Protein AF-Q3KDX9-F1 (afdb_monomer_lite)

Sequence (53 aa):
MGLELRLEWYDTATLQFQGEESSRNLGDNESVLNALGIPVEGNINNGSFNVVE

Secondary structure (DSSP, 8-state):
-----EEEEE-TTT--EEEEEEPPP-TT--HHHHHTT--STTTTTS-------

InterPro domains:
  IPR003063 Cloacin immunity protein family [PF03513] (2-52)
  IPR003063 Cloacin immunity protein family [PR01296] (2-18)
  IPR003063 Cloacin immunity protein family [PR01296] (19-39)
  IPR003063 Cloacin immunity protein family [PR01296] (41-53)
  IPR036528 Cloacin immunity protein superfamily [G3DSA:3.10.50.20] (2-53)
  IPR036528 Cloacin immunity protein superfamily [SSF54552] (2-52)

Organism: Pseudomonas fluorescens (strain Pf0-1) (NCBI:txid205922)

Foldseek 3Di:
DADKDKDWDADPVPRHTDDIDIDPGPHDPCVVCVVVVHDPPCPVVNDDDDDDD

Structure (mmCIF, N/CA/C/O backbone):
data_AF-Q3KDX9-F1
#
_entry.id   AF-Q3KDX9-F1
#
loop_
_atom_site.group_PDB
_atom_site.id
_atom_site.type_symbol
_atom_site.label_atom_id
_atom_site.label_alt_id
_atom_site.label_comp_id
_atom_site.label_asym_id
_atom_site.label_entity_id
_atom_site.label_seq_id
_atom_site.pdbx_PDB_ins_code
_atom_site.Cartn_x
_atom_site.Cartn_y
_atom_site.Cartn_z
_atom_site.occupancy
_atom_site.B_iso_or_equiv
_atom_site.auth_seq_id
_atom_site.auth_comp_id
_atom_site.auth_asym_id
_atom_site.auth_atom_id
_atom_site.pdbx_PDB_model_num
ATOM 1 N N . MET A 1 1 ? 12.237 13.769 -8.409 1.00 80.69 1 MET A N 1
ATOM 2 C CA . MET A 1 1 ? 11.002 13.089 -7.956 1.00 80.69 1 MET A CA 1
ATOM 3 C C . MET A 1 1 ? 11.201 11.607 -8.244 1.00 80.69 1 MET A C 1
ATOM 5 O O . MET A 1 1 ? 11.859 11.333 -9.235 1.00 80.69 1 MET A O 1
ATOM 9 N N . GLY A 1 2 ? 10.757 10.693 -7.378 1.00 94.19 2 GLY A N 1
ATOM 10 C CA . GLY A 1 2 ? 11.024 9.248 -7.495 1.00 94.19 2 GLY A CA 1
ATOM 11 C C . GLY A 1 2 ? 9.957 8.425 -6.772 1.00 94.19 2 GLY A C 1
ATOM 12 O O . GLY A 1 2 ? 9.090 9.015 -6.127 1.00 94.19 2 GLY A O 1
ATOM 13 N N . LEU A 1 3 ? 10.012 7.099 -6.893 1.00 96.31 3 LEU A N 1
ATOM 14 C CA . LEU A 1 3 ? 9.039 6.169 -6.322 1.00 96.31 3 LEU A CA 1
ATOM 15 C C . LEU A 1 3 ? 9.145 6.102 -4.793 1.00 96.31 3 LEU A C 1
ATOM 17 O O . LEU A 1 3 ? 10.233 5.958 -4.239 1.00 96.31 3 LEU A O 1
ATOM 21 N N . GLU A 1 4 ? 8.006 6.145 -4.115 1.00 97.50 4 GLU A N 1
ATOM 22 C CA . GLU A 1 4 ? 7.878 5.969 -2.669 1.00 97.50 4 GLU A CA 1
ATOM 23 C C . GLU A 1 4 ? 6.617 5.147 -2.393 1.00 97.50 4 GLU A C 1
ATOM 25 O O . GLU A 1 4 ? 5.587 5.354 -3.037 1.00 97.50 4 GLU A O 1
ATOM 30 N N . LEU A 1 5 ? 6.705 4.179 -1.479 1.00 97.44 5 LEU A N 1
ATOM 31 C CA . LEU A 1 5 ? 5.564 3.362 -1.079 1.00 97.44 5 LEU A CA 1
ATOM 32 C C . LEU A 1 5 ? 4.925 3.987 0.153 1.00 97.44 5 LEU A C 1
ATOM 34 O O . LEU A 1 5 ? 5.598 4.132 1.173 1.00 97.44 5 LEU A O 1
ATOM 38 N N . ARG A 1 6 ? 3.635 4.314 0.064 1.00 98.00 6 ARG A N 1
ATOM 39 C CA . ARG A 1 6 ? 2.835 4.737 1.213 1.00 98.00 6 ARG A CA 1
ATOM 40 C C . ARG A 1 6 ? 2.032 3.551 1.725 1.00 98.00 6 ARG A C 1
ATOM 42 O O . ARG A 1 6 ? 1.230 2.986 0.983 1.00 98.00 6 ARG A O 1
ATOM 49 N N . LEU A 1 7 ? 2.263 3.184 2.979 1.00 98.19 7 LEU A N 1
ATOM 50 C CA . LEU A 1 7 ? 1.486 2.178 3.686 1.00 98.19 7 LEU A CA 1
ATOM 51 C C . LEU A 1 7 ? 0.559 2.888 4.669 1.00 98.19 7 LEU A C 1
ATOM 53 O O . LEU A 1 7 ? 1.024 3.662 5.496 1.00 98.19 7 LEU A O 1
ATOM 57 N N . GLU A 1 8 ? -0.732 2.596 4.589 1.00 98.25 8 GLU A N 1
ATOM 58 C CA . GLU A 1 8 ? -1.750 3.044 5.539 1.00 98.25 8 GLU A CA 1
ATOM 59 C C . GLU A 1 8 ? -2.407 1.803 6.146 1.00 98.25 8 GLU A C 1
ATOM 61 O O . GLU A 1 8 ? -2.672 0.832 5.431 1.00 98.25 8 GLU A O 1
ATOM 66 N N . TRP A 1 9 ? -2.688 1.817 7.448 1.00 98.31 9 TRP A N 1
ATOM 67 C CA . TRP A 1 9 ? -3.384 0.713 8.108 1.00 98.31 9 TRP A CA 1
ATOM 68 C C . TRP A 1 9 ? -4.478 1.201 9.054 1.00 98.31 9 TRP A C 1
ATOM 70 O O . TRP A 1 9 ? -4.448 2.307 9.600 1.00 98.31 9 TRP A O 1
ATOM 80 N N . TYR A 1 10 ? -5.474 0.337 9.220 1.00 98.19 10 TYR A N 1
ATOM 81 C CA . TYR A 1 10 ? -6.741 0.633 9.870 1.00 98.19 10 TYR A CA 1
ATOM 82 C C . TYR A 1 10 ? -7.075 -0.485 10.857 1.00 98.19 10 TYR A C 1
ATOM 84 O O . TYR A 1 10 ? -6.725 -1.647 10.644 1.00 98.19 10 TYR A O 1
ATOM 92 N N . ASP A 1 11 ? -7.768 -0.139 11.936 1.00 98.25 11 ASP A N 1
ATOM 93 C CA . ASP A 1 11 ? -8.310 -1.121 12.863 1.00 98.25 11 ASP A CA 1
ATOM 94 C C . ASP A 1 11 ? -9.425 -1.904 12.162 1.00 98.25 11 ASP A C 1
ATOM 96 O O . ASP A 1 11 ? -10.343 -1.326 11.582 1.00 98.25 11 ASP A O 1
ATOM 100 N N . THR A 1 12 ? -9.347 -3.232 12.188 1.00 95.56 12 THR A N 1
ATOM 101 C CA . THR A 1 12 ? -10.241 -4.087 11.391 1.00 95.56 12 THR A CA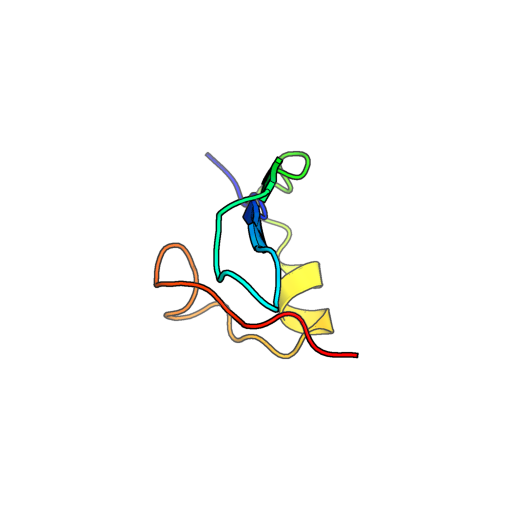 1
ATOM 102 C C . THR A 1 12 ? -11.660 -4.168 11.951 1.00 95.56 12 THR A C 1
ATOM 104 O O . THR A 1 12 ? -12.582 -4.504 11.209 1.00 95.56 12 THR A O 1
ATOM 107 N N . ALA A 1 13 ? -11.864 -3.840 13.230 1.00 98.06 13 ALA A N 1
ATOM 108 C CA . ALA A 1 13 ? -13.178 -3.871 13.868 1.00 98.06 13 ALA A CA 1
ATOM 109 C C . ALA A 1 13 ? -13.941 -2.549 13.700 1.00 98.06 13 ALA A C 1
ATOM 111 O O . ALA A 1 13 ? -15.160 -2.545 13.531 1.00 98.06 13 ALA A O 1
ATOM 112 N N . THR A 1 14 ? -13.230 -1.425 13.761 1.00 97.88 14 THR A N 1
ATOM 113 C CA . THR A 1 14 ? -13.796 -0.068 13.770 1.00 97.88 14 THR A CA 1
ATOM 114 C C . THR A 1 14 ? -13.584 0.684 12.459 1.00 97.88 14 THR A C 1
ATOM 116 O O . THR A 1 14 ? -14.200 1.731 12.259 1.00 97.88 14 THR A O 1
ATOM 119 N N . LEU A 1 15 ? -12.724 0.165 11.575 1.00 97.12 15 LEU A N 1
ATOM 120 C CA . LEU A 1 15 ? -12.270 0.799 10.331 1.00 97.12 15 LEU A CA 1
ATOM 121 C C . LEU A 1 15 ? -11.601 2.164 10.548 1.00 97.12 15 LEU A C 1
ATOM 123 O O . LEU A 1 15 ? -11.501 2.973 9.627 1.00 97.12 15 LEU A O 1
ATOM 127 N N . GLN A 1 16 ? -11.138 2.438 11.768 1.00 98.44 16 GLN A N 1
ATOM 128 C CA . GLN A 1 16 ? -10.466 3.690 12.093 1.00 98.44 16 GLN A CA 1
ATOM 129 C C . GLN A 1 16 ? -9.004 3.644 11.666 1.00 98.44 16 GLN A C 1
ATOM 131 O O . GLN A 1 16 ? -8.303 2.671 11.945 1.00 98.44 16 GLN A O 1
ATOM 136 N N . PHE A 1 17 ? -8.544 4.726 11.041 1.00 98.06 17 PHE A N 1
ATOM 137 C CA . PHE A 1 17 ? -7.141 4.934 10.691 1.00 98.06 17 PHE A CA 1
ATOM 138 C C . PHE A 1 17 ? -6.243 4.810 11.927 1.00 98.06 17 PHE A C 1
ATOM 140 O O . PHE A 1 17 ? -6.522 5.426 12.957 1.00 98.06 17 PHE A O 1
ATOM 147 N N . GLN A 1 18 ? -5.180 4.016 11.818 1.00 98.50 18 GLN A N 1
ATOM 148 C CA . GLN A 1 18 ? -4.227 3.774 12.906 1.00 98.50 18 GLN A CA 1
ATOM 149 C C . GLN A 1 18 ? -2.864 4.404 12.634 1.00 98.50 18 GLN A C 1
ATOM 151 O O . GLN A 1 18 ? -2.169 4.784 13.575 1.00 98.50 18 GLN A O 1
ATOM 156 N N . GLY A 1 19 ? -2.477 4.525 11.367 1.00 98.50 19 GLY A N 1
ATOM 157 C CA . GLY A 1 19 ? -1.206 5.126 11.012 1.00 98.50 19 GLY A CA 1
ATOM 158 C C . GLY A 1 19 ? -0.888 5.033 9.532 1.00 98.50 19 GLY A C 1
ATOM 159 O O . GLY A 1 19 ? -1.532 4.312 8.766 1.00 98.50 19 GLY A O 1
ATOM 160 N N . GLU A 1 20 ? 0.134 5.796 9.169 1.00 98.38 20 GLU A N 1
ATOM 161 C CA . GLU A 1 20 ? 0.760 5.770 7.862 1.00 98.38 20 GLU A CA 1
ATOM 162 C C . GLU A 1 20 ? 2.280 5.800 8.013 1.00 98.38 20 GLU A C 1
ATOM 164 O O . GLU A 1 20 ? 2.819 6.389 8.954 1.00 98.38 20 GLU A O 1
ATOM 169 N N . GLU A 1 21 ? 2.973 5.181 7.067 1.00 98.62 21 GLU A N 1
ATOM 170 C CA . GLU A 1 21 ? 4.418 5.290 6.921 1.00 98.62 21 GLU A CA 1
ATOM 171 C C . GLU A 1 21 ? 4.765 5.338 5.436 1.00 98.62 21 GLU A C 1
ATOM 173 O O . GLU A 1 21 ? 4.125 4.687 4.605 1.00 98.62 21 GLU A O 1
ATOM 178 N N . SER A 1 22 ? 5.785 6.126 5.100 1.00 98.06 22 SER A N 1
ATOM 179 C CA . SER A 1 22 ? 6.336 6.161 3.749 1.00 98.06 22 SER A CA 1
ATOM 180 C C . SER A 1 22 ? 7.728 5.543 3.732 1.00 98.06 22 SER A C 1
ATOM 182 O O . SER A 1 22 ? 8.538 5.762 4.636 1.00 98.06 22 SER A O 1
ATOM 184 N N . SER A 1 23 ? 8.006 4.732 2.712 1.00 97.75 23 SER A N 1
ATOM 185 C CA . SER A 1 23 ? 9.330 4.144 2.530 1.00 97.75 23 SER A CA 1
ATOM 186 C C . SER A 1 23 ? 10.378 5.220 2.236 1.00 97.75 23 SER A C 1
ATOM 188 O O . SER A 1 23 ? 10.071 6.353 1.892 1.00 97.75 23 SER A O 1
ATOM 190 N N . ARG A 1 24 ? 11.661 4.852 2.223 1.00 97.19 24 ARG A N 1
ATOM 191 C CA . ARG A 1 24 ? 12.654 5.696 1.536 1.00 97.19 24 ARG A CA 1
ATOM 192 C C . ARG A 1 24 ? 12.278 5.889 0.059 1.00 97.19 24 ARG A C 1
ATOM 194 O O . ARG A 1 24 ? 11.659 5.009 -0.542 1.00 97.19 24 ARG A O 1
ATOM 201 N N . ASN A 1 25 ? 12.756 6.978 -0.538 1.00 97.31 25 ASN A N 1
ATOM 202 C CA . ASN A 1 25 ? 12.667 7.197 -1.978 1.00 97.31 25 ASN A CA 1
ATOM 203 C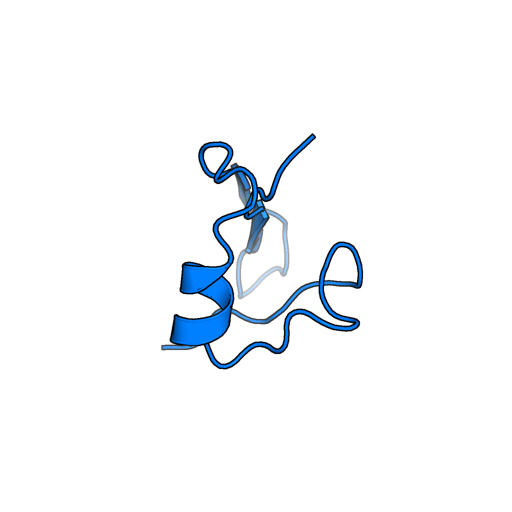 C . ASN A 1 25 ? 13.513 6.152 -2.733 1.00 97.31 25 ASN A C 1
ATOM 205 O O . ASN A 1 25 ? 14.705 5.989 -2.462 1.00 97.31 25 ASN A O 1
ATOM 209 N N . LEU A 1 26 ? 12.887 5.438 -3.664 1.00 97.12 26 LEU A N 1
ATOM 210 C CA . LEU A 1 26 ? 13.477 4.376 -4.478 1.00 97.12 26 LEU A CA 1
ATOM 211 C C . LEU A 1 26 ? 13.979 4.879 -5.844 1.00 97.12 26 LEU A C 1
ATOM 213 O O . LEU A 1 26 ? 14.553 4.102 -6.604 1.00 97.12 26 LEU A O 1
ATOM 217 N N . GLY A 1 27 ? 13.802 6.163 -6.165 1.00 96.81 27 GLY A N 1
ATOM 218 C CA . GLY A 1 27 ? 14.129 6.716 -7.479 1.00 96.81 27 GLY A CA 1
ATOM 219 C C . GLY A 1 27 ? 13.285 6.053 -8.564 1.00 96.81 27 GLY A C 1
ATOM 220 O O . GLY A 1 27 ? 12.076 5.919 -8.402 1.00 96.81 27 GLY A O 1
ATOM 221 N N . ASP A 1 28 ? 13.932 5.586 -9.625 1.00 95.38 28 ASP A N 1
ATOM 222 C CA . ASP A 1 28 ? 13.280 4.874 -10.732 1.00 95.38 28 ASP A CA 1
ATOM 223 C C . ASP A 1 28 ? 13.278 3.341 -10.516 1.00 95.38 28 ASP A C 1
ATOM 225 O O . ASP A 1 28 ? 13.058 2.562 -11.441 1.00 95.38 28 ASP A O 1
ATOM 229 N N . ASN A 1 29 ? 13.588 2.868 -9.298 1.00 96.06 29 ASN A N 1
ATOM 230 C CA . ASN A 1 29 ? 13.648 1.439 -8.997 1.00 96.06 29 ASN A CA 1
ATOM 231 C C . ASN A 1 29 ? 12.256 0.851 -8.720 1.00 96.06 29 ASN A C 1
ATOM 233 O O . ASN A 1 29 ? 11.786 0.813 -7.584 1.00 96.06 29 ASN A O 1
ATOM 237 N N . GLU A 1 30 ? 11.658 0.290 -9.764 1.00 94.69 30 GLU A N 1
ATOM 238 C CA . GLU A 1 30 ? 10.330 -0.335 -9.749 1.00 94.69 30 GLU A CA 1
ATOM 239 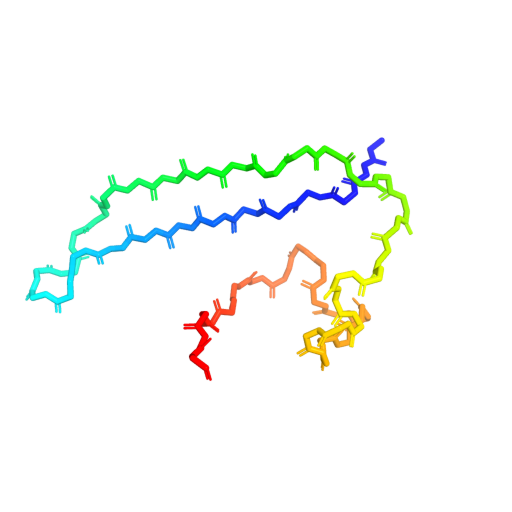C C . GLU A 1 30 ? 10.349 -1.828 -9.358 1.00 94.69 30 GLU A C 1
ATOM 241 O O . GLU A 1 30 ? 9.322 -2.502 -9.412 1.00 94.69 30 GLU A O 1
ATOM 246 N N . SER A 1 31 ? 11.499 -2.382 -8.941 1.00 96.31 31 SER A N 1
ATOM 247 C CA . SER A 1 31 ? 11.629 -3.818 -8.614 1.00 96.31 31 SER A CA 1
ATOM 248 C C . SER A 1 31 ? 10.620 -4.317 -7.578 1.00 96.31 31 SER A C 1
ATOM 250 O O . SER A 1 31 ? 10.197 -5.469 -7.654 1.00 96.31 31 SER A O 1
ATOM 252 N N . VAL A 1 32 ? 10.193 -3.457 -6.651 1.00 96.12 32 VAL A N 1
ATOM 253 C CA . VAL A 1 32 ? 9.188 -3.808 -5.642 1.00 96.12 32 VAL A CA 1
ATOM 254 C C . VAL A 1 32 ? 7.807 -4.062 -6.251 1.00 96.12 32 VAL A C 1
ATOM 256 O O . VAL A 1 32 ? 7.139 -5.009 -5.851 1.00 96.12 32 VAL A O 1
ATOM 259 N N . LEU A 1 33 ? 7.405 -3.294 -7.269 1.00 95.62 33 LEU A N 1
ATOM 260 C CA . LEU A 1 33 ? 6.140 -3.501 -7.983 1.00 95.62 33 LEU A CA 1
ATOM 261 C C . LEU A 1 33 ? 6.178 -4.826 -8.749 1.00 95.62 33 LEU A C 1
ATOM 263 O O . LEU A 1 33 ? 5.250 -5.623 -8.651 1.00 95.62 33 LEU A O 1
ATOM 267 N N . ASN A 1 34 ? 7.302 -5.113 -9.413 1.00 94.06 34 ASN A N 1
ATOM 268 C CA . ASN A 1 34 ? 7.509 -6.376 -10.124 1.00 94.06 34 ASN A CA 1
ATOM 269 C C . ASN A 1 34 ? 7.465 -7.589 -9.183 1.00 94.06 34 ASN A C 1
ATOM 271 O O . ASN A 1 34 ? 6.850 -8.599 -9.517 1.00 94.06 34 ASN A O 1
ATOM 275 N N . ALA A 1 35 ? 8.081 -7.489 -8.000 1.00 95.75 35 ALA A N 1
ATOM 276 C CA . ALA A 1 35 ? 8.056 -8.551 -6.995 1.00 95.75 35 ALA A CA 1
ATOM 277 C C . ALA A 1 35 ? 6.638 -8.829 -6.464 1.00 95.75 35 ALA A C 1
ATOM 279 O O . ALA A 1 35 ? 6.325 -9.969 -6.130 1.00 95.75 35 ALA A O 1
ATOM 280 N N . LEU A 1 36 ? 5.785 -7.802 -6.426 1.00 95.06 36 LEU A N 1
ATOM 281 C CA . LEU A 1 36 ? 4.376 -7.896 -6.034 1.00 95.06 36 LEU A CA 1
ATOM 282 C C . LEU A 1 36 ? 3.439 -8.217 -7.212 1.00 95.06 36 LEU A C 1
ATOM 284 O O . LEU A 1 36 ? 2.231 -8.333 -7.019 1.00 95.06 36 LEU A O 1
ATOM 288 N N . GLY A 1 37 ? 3.968 -8.347 -8.433 1.00 95.88 37 GLY A N 1
ATOM 289 C CA . GLY A 1 37 ? 3.169 -8.583 -9.636 1.00 95.88 37 GLY A CA 1
ATOM 290 C C . GLY A 1 37 ? 2.269 -7.408 -10.037 1.00 95.88 37 GLY A C 1
ATOM 291 O O . GLY A 1 37 ? 1.284 -7.614 -10.743 1.00 95.88 37 GLY A O 1
ATOM 292 N N . ILE A 1 38 ? 2.586 -6.186 -9.598 1.00 96.19 38 ILE A N 1
ATOM 293 C CA . ILE A 1 38 ? 1.831 -4.969 -9.915 1.00 96.19 38 ILE A CA 1
ATOM 294 C C . ILE A 1 38 ? 2.435 -4.330 -11.175 1.00 96.19 38 ILE A C 1
ATOM 296 O O . ILE A 1 38 ? 3.607 -3.944 -11.152 1.00 96.19 38 ILE A O 1
ATOM 300 N N . PRO A 1 39 ? 1.675 -4.183 -12.277 1.00 96.06 39 PRO A N 1
ATOM 301 C CA . PRO A 1 39 ? 2.157 -3.477 -13.460 1.00 96.06 39 PRO A CA 1
ATOM 302 C C . PRO A 1 39 ? 2.492 -2.021 -13.131 1.00 96.06 39 PRO A C 1
ATOM 304 O O . P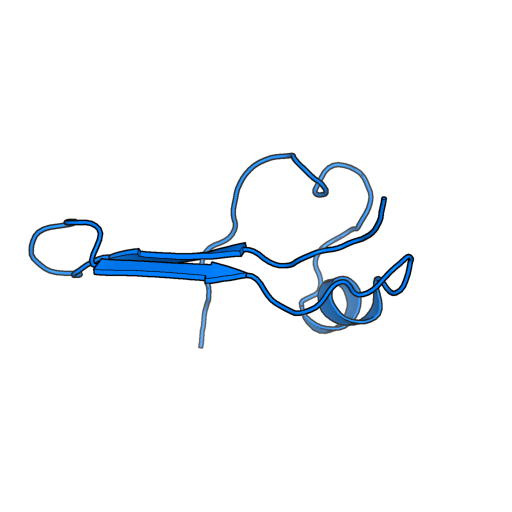RO A 1 39 ? 1.748 -1.366 -12.413 1.00 96.06 39 PRO A O 1
ATOM 307 N N . VAL A 1 40 ? 3.571 -1.477 -13.681 1.00 93.81 40 VAL A N 1
ATOM 308 C CA . VAL A 1 40 ? 3.923 -0.061 -13.466 1.00 93.81 40 VAL A CA 1
ATOM 309 C C . VAL A 1 40 ? 2.936 0.856 -14.192 1.00 93.81 40 VAL A C 1
ATOM 311 O O . VAL A 1 40 ? 2.448 1.842 -13.634 1.00 93.81 40 VAL A O 1
ATOM 314 N N . GLU A 1 41 ? 2.608 0.503 -15.436 1.00 94.88 41 GLU A N 1
ATOM 315 C CA . GLU A 1 41 ? 1.671 1.255 -16.260 1.00 94.88 41 GLU A CA 1
ATOM 316 C C . GLU A 1 41 ? 0.293 1.308 -15.593 1.00 94.88 41 GLU A C 1
ATOM 318 O O . GLU A 1 41 ? -0.317 0.285 -15.284 1.00 94.88 41 GLU A O 1
ATOM 323 N N . GLY A 1 42 ? -0.189 2.528 -15.361 1.00 95.06 42 GLY A N 1
ATOM 324 C CA . GLY A 1 42 ? -1.522 2.765 -14.819 1.00 95.06 42 GLY A CA 1
ATOM 325 C C . GLY A 1 42 ? -1.685 2.520 -13.318 1.00 95.06 42 GLY A C 1
ATOM 326 O O . GLY A 1 42 ? -2.803 2.676 -12.847 1.00 95.06 42 GLY A O 1
ATOM 327 N N . ASN A 1 43 ? -0.634 2.191 -12.556 1.00 96.06 43 ASN A N 1
ATOM 328 C CA . ASN A 1 43 ? -0.757 1.967 -11.102 1.00 96.06 43 ASN A CA 1
ATOM 329 C C . ASN A 1 43 ? 0.041 2.958 -10.239 1.00 96.06 43 ASN A C 1
ATOM 331 O O . ASN A 1 43 ? -0.244 3.106 -9.051 1.00 96.06 43 ASN A O 1
ATOM 335 N N . ILE A 1 44 ? 0.997 3.695 -10.814 1.00 95.44 44 ILE A N 1
ATOM 336 C CA . ILE A 1 44 ? 1.684 4.783 -10.102 1.00 95.44 44 ILE A CA 1
ATOM 337 C C . ILE A 1 44 ? 0.740 5.975 -9.926 1.00 95.44 44 ILE A C 1
ATOM 339 O O . ILE A 1 44 ? 0.178 6.473 -10.900 1.00 95.44 44 ILE A O 1
ATOM 343 N N . ASN A 1 45 ? 0.605 6.460 -8.686 1.00 95.69 45 ASN A N 1
ATOM 344 C CA . ASN A 1 45 ? -0.297 7.560 -8.316 1.00 95.69 45 ASN A CA 1
ATOM 345 C C . ASN A 1 45 ? -1.768 7.319 -8.714 1.00 95.69 45 ASN A C 1
ATOM 347 O O . ASN A 1 45 ? -2.502 8.278 -8.950 1.00 95.69 45 ASN A O 1
ATOM 351 N N . ASN A 1 46 ? -2.203 6.054 -8.791 1.00 96.81 46 ASN A N 1
ATOM 352 C CA . ASN A 1 46 ? -3.532 5.683 -9.279 1.00 96.81 46 ASN A CA 1
ATOM 353 C C . ASN A 1 46 ? -4.271 4.723 -8.329 1.00 96.81 46 ASN A C 1
ATOM 355 O O . ASN A 1 46 ? -4.683 3.631 -8.709 1.00 96.81 46 ASN A O 1
ATOM 359 N N . GLY A 1 47 ? -4.439 5.149 -7.076 1.00 95.88 47 GLY A N 1
ATOM 360 C CA . GLY A 1 47 ? -5.130 4.382 -6.036 1.00 95.88 47 GLY A CA 1
ATOM 361 C C . GLY A 1 47 ? -4.190 3.591 -5.126 1.00 95.88 47 GLY A C 1
ATOM 362 O O . GLY A 1 47 ? -2.988 3.852 -5.078 1.00 95.88 47 GLY A O 1
ATOM 363 N N . SER A 1 48 ? -4.774 2.649 -4.386 1.00 96.00 48 SER A N 1
ATOM 364 C CA . SER A 1 48 ? -4.095 1.828 -3.379 1.00 96.00 48 SER A CA 1
ATOM 365 C C . SER A 1 48 ? -4.440 0.353 -3.568 1.00 96.00 48 SER A C 1
ATOM 367 O O . SER A 1 48 ? -5.498 0.015 -4.102 1.00 96.00 48 SER A O 1
ATOM 369 N N . PHE A 1 49 ? -3.564 -0.523 -3.085 1.00 97.12 49 PHE A N 1
ATOM 370 C CA . PHE A 1 49 ? -3.747 -1.973 -3.105 1.00 97.12 49 PHE A CA 1
ATOM 371 C C . PHE A 1 49 ? -3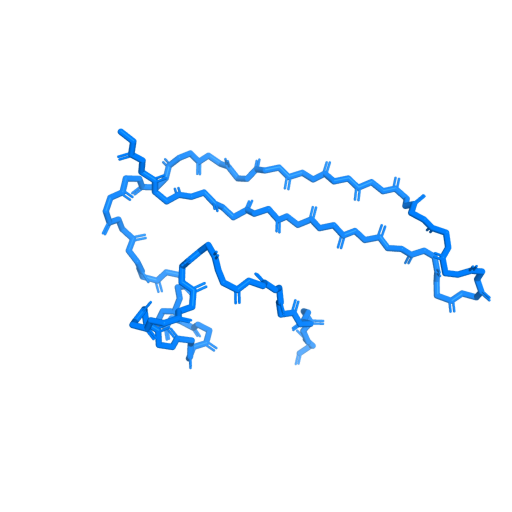.925 -2.501 -1.684 1.00 97.12 49 PHE A C 1
ATOM 373 O O . PHE A 1 49 ? -3.338 -1.967 -0.743 1.00 97.12 49 PHE A O 1
ATOM 380 N N . ASN A 1 50 ? -4.692 -3.581 -1.533 1.00 96.44 50 ASN A N 1
ATOM 381 C CA . ASN A 1 50 ? -4.705 -4.331 -0.281 1.00 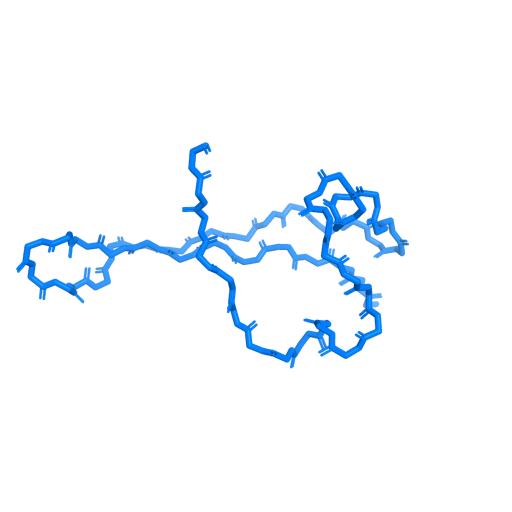96.44 50 ASN A CA 1
ATOM 382 C C . ASN A 1 50 ? -3.375 -5.073 -0.127 1.00 96.44 50 ASN A C 1
ATOM 384 O O . ASN A 1 50 ? -2.937 -5.755 -1.054 1.00 96.44 50 ASN A O 1
ATOM 388 N N . VAL A 1 51 ? -2.767 -4.978 1.053 1.00 95.62 51 VAL A N 1
ATOM 389 C CA . VAL A 1 51 ? -1.626 -5.820 1.417 1.00 95.62 51 VAL A CA 1
ATOM 390 C C . VAL A 1 51 ? -2.169 -7.184 1.845 1.00 95.62 51 VAL A C 1
ATOM 392 O O . VAL A 1 51 ? -2.977 -7.262 2.769 1.00 95.62 51 VAL A O 1
ATOM 395 N N . VAL A 1 52 ? -1.769 -8.236 1.131 1.00 91.19 52 VAL A N 1
ATOM 396 C CA . VAL A 1 52 ? -2.193 -9.629 1.360 1.00 91.19 52 VAL A CA 1
ATOM 397 C C . VAL A 1 52 ? -1.054 -10.450 1.978 1.00 91.19 52 VAL A C 1
ATOM 399 O O . VAL A 1 52 ? 0.103 -10.039 1.885 1.00 91.19 52 VAL A O 1
ATOM 402 N N . GLU A 1 53 ? -1.390 -11.572 2.623 1.00 79.69 53 GLU A N 1
ATOM 403 C CA . GLU A 1 53 ? -0.432 -12.550 3.181 1.00 79.69 53 GLU A CA 1
ATOM 404 C C . GLU A 1 53 ? 0.204 -13.435 2.098 1.00 79.69 53 GLU A C 1
ATOM 406 O O . GLU A 1 53 ? -0.516 -13.811 1.141 1.00 79.69 53 GLU A O 1
#

pLDDT: mean 95.95, std 3.46, range [79.69, 98.62]

Radius of gyration: 12.65 Å; chains: 1; bounding box: 28×26×30 Å